Protein AF-A0A9D6PTG3-F1 (afdb_monomer_lite)

Secondary structure (DSSP, 8-state):
-------TT----GGGTTS---HHHHHHHHHSSS--HHHHHHHHHHHHHS-HHHHTTT--HHHHHHHGGG----HHHHHHHHHHHHHHHHHTT-

Radius of gyration: 15.21 Å; chains: 1; bounding box: 31×46×32 Å

Structure (mmCIF, N/CA/C/O backbone):
data_AF-A0A9D6PTG3-F1
#
_entry.id   AF-A0A9D6PTG3-F1
#
loop_
_atom_site.group_PDB
_atom_site.id
_atom_site.type_symbol
_atom_site.label_atom_id
_atom_site.label_alt_id
_atom_site.label_comp_id
_atom_site.label_asym_id
_atom_site.label_entity_id
_atom_site.label_seq_id
_atom_site.pdbx_PDB_ins_code
_atom_site.Cartn_x
_atom_site.Cartn_y
_atom_site.Cartn_z
_atom_site.occupancy
_atom_site.B_iso_or_equiv
_atom_site.auth_seq_id
_atom_site.auth_comp_id
_atom_site.auth_asym_id
_atom_site.auth_atom_id
_atom_site.pdbx_PDB_model_num
ATOM 1 N N . MET A 1 1 ? 16.233 -28.019 16.169 1.00 37.22 1 MET A N 1
ATOM 2 C CA . MET A 1 1 ? 15.659 -26.670 16.324 1.00 37.22 1 MET A CA 1
ATOM 3 C C . MET A 1 1 ? 14.173 -26.798 16.099 1.00 37.22 1 MET A C 1
ATOM 5 O O . MET A 1 1 ? 13.764 -27.263 15.043 1.00 37.22 1 MET A O 1
ATOM 9 N N . GLU A 1 2 ? 13.443 -26.554 17.180 1.00 37.53 2 GLU A N 1
ATOM 10 C CA . GLU A 1 2 ? 12.053 -26.912 17.433 1.00 37.53 2 GLU A CA 1
ATOM 11 C C . GLU A 1 2 ? 11.108 -26.535 16.286 1.00 37.53 2 GLU A C 1
ATOM 13 O O . GLU A 1 2 ? 11.025 -25.382 15.867 1.00 37.53 2 GLU A O 1
ATOM 18 N N . SER A 1 3 ? 10.365 -27.532 15.813 1.00 48.56 3 SER A N 1
ATOM 19 C CA . SER A 1 3 ? 9.153 -27.342 15.030 1.00 48.56 3 SER A CA 1
ATOM 20 C C . SER A 1 3 ? 8.113 -26.668 15.930 1.00 48.56 3 SER A C 1
ATOM 22 O O . SER A 1 3 ? 7.482 -27.326 16.760 1.00 48.56 3 SER A O 1
ATOM 24 N N . LEU A 1 4 ? 7.957 -25.350 15.793 1.00 50.31 4 LEU A N 1
ATOM 25 C CA . LEU A 1 4 ? 6.809 -24.631 16.339 1.00 50.31 4 LEU A CA 1
ATOM 26 C C . LEU A 1 4 ? 5.589 -25.019 15.507 1.00 50.31 4 LEU A C 1
ATOM 28 O O . LEU A 1 4 ? 5.335 -24.517 14.415 1.00 50.31 4 LEU A O 1
ATOM 32 N N . LYS A 1 5 ? 4.888 -26.020 16.030 1.00 46.53 5 LYS A N 1
ATOM 33 C CA . LYS A 1 5 ? 3.576 -26.471 15.588 1.00 46.53 5 LYS A CA 1
ATOM 34 C C . LYS A 1 5 ? 2.644 -25.263 15.516 1.00 46.53 5 LYS A C 1
ATOM 36 O O . LYS A 1 5 ? 2.503 -24.554 16.507 1.00 46.53 5 LYS A O 1
ATOM 41 N N . SER A 1 6 ? 2.006 -25.079 14.359 1.00 45.28 6 SER A N 1
ATOM 42 C CA . SER A 1 6 ? 0.932 -24.111 14.146 1.00 45.28 6 SER A CA 1
ATOM 43 C C . SER A 1 6 ? -0.050 -24.127 15.310 1.00 45.28 6 SER A C 1
ATOM 45 O O . SER A 1 6 ? -0.743 -25.124 15.540 1.00 45.28 6 SER A O 1
ATOM 47 N N . GLU A 1 7 ? -0.145 -23.002 16.010 1.00 46.53 7 GLU A N 1
ATOM 48 C CA . GLU A 1 7 ? -1.322 -22.721 16.808 1.00 46.53 7 GLU A CA 1
ATOM 49 C C . GLU A 1 7 ? -2.525 -22.617 15.867 1.00 46.53 7 GLU A C 1
ATOM 51 O O . GLU A 1 7 ? -2.472 -22.048 14.774 1.00 46.53 7 GLU A O 1
ATOM 56 N N . LYS A 1 8 ? -3.618 -23.256 16.271 1.00 43.78 8 LYS A N 1
ATOM 57 C CA . LYS A 1 8 ? -4.867 -23.312 15.520 1.00 43.78 8 LYS A CA 1
ATOM 58 C C . LYS A 1 8 ? -5.355 -21.896 15.180 1.00 43.78 8 LYS A C 1
ATOM 60 O O . LYS A 1 8 ? -5.747 -21.153 16.070 1.00 43.78 8 LYS A O 1
ATOM 65 N N . GLY A 1 9 ? -5.439 -21.593 13.883 1.00 52.25 9 GLY A N 1
ATOM 66 C CA . GLY A 1 9 ? -6.363 -20.588 13.351 1.00 52.25 9 GLY A CA 1
ATOM 67 C C . GLY A 1 9 ? -5.822 -19.176 13.133 1.00 52.25 9 GLY A C 1
ATOM 68 O O . GLY A 1 9 ? -6.614 -18.237 13.157 1.00 52.25 9 GLY A O 1
ATOM 69 N N . VAL A 1 10 ? -4.527 -18.985 12.874 1.00 58.22 10 VAL A N 1
ATOM 70 C CA . VAL A 1 10 ? -4.088 -17.719 12.267 1.00 58.22 10 VAL A CA 1
ATOM 71 C C . VAL A 1 10 ? -4.635 -17.685 10.837 1.00 58.22 10 VAL A C 1
ATOM 73 O O . VAL A 1 10 ? -4.168 -18.426 9.974 1.00 58.22 10 VAL A O 1
ATOM 76 N N . HIS A 1 11 ? -5.670 -16.876 10.588 1.00 73.00 11 HIS A N 1
ATOM 77 C CA . HIS A 1 11 ? -6.166 -16.621 9.236 1.00 73.00 11 HIS A CA 1
ATOM 78 C C . HIS A 1 11 ? -5.071 -15.877 8.464 1.00 73.00 11 HIS A C 1
ATOM 80 O O . HIS A 1 11 ? -4.970 -14.653 8.524 1.00 73.00 11 HIS A O 1
ATOM 86 N N . ARG A 1 12 ? -4.187 -16.643 7.820 1.00 81.75 12 ARG A N 1
ATOM 87 C CA . ARG A 1 12 ? -3.081 -16.131 7.017 1.00 81.75 12 ARG A CA 1
ATOM 88 C C . ARG A 1 12 ? -3.643 -15.598 5.703 1.00 81.75 12 ARG A C 1
ATOM 90 O O . ARG A 1 12 ? -4.254 -16.373 4.960 1.00 81.75 12 ARG A O 1
ATOM 97 N N . PRO A 1 13 ? -3.424 -14.319 5.369 1.00 91.25 13 PRO A N 1
ATOM 98 C CA . PRO A 1 13 ? -3.861 -13.814 4.080 1.00 91.25 13 PRO A CA 1
ATOM 99 C C . PRO A 1 13 ? -3.121 -14.518 2.943 1.00 91.25 13 PRO A C 1
ATOM 101 O O . PRO A 1 13 ? -1.913 -14.749 3.011 1.00 91.25 13 PRO A O 1
ATOM 104 N N . TYR A 1 14 ? -3.837 -14.848 1.868 1.00 92.81 14 TYR A N 1
ATOM 105 C CA . TYR A 1 14 ? -3.296 -15.632 0.749 1.00 92.81 14 TYR A CA 1
ATOM 106 C C . TYR A 1 14 ? -2.068 -14.984 0.084 1.00 92.81 14 TYR A C 1
ATOM 108 O O . TYR A 1 14 ? -1.231 -15.684 -0.480 1.00 92.81 14 TYR A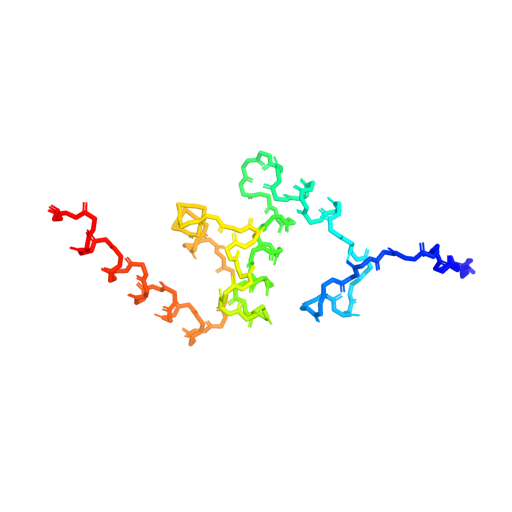 O 1
ATOM 116 N N . PHE A 1 15 ? -1.931 -13.657 0.158 1.00 92.62 15 PHE A N 1
ATOM 117 C CA . PHE A 1 15 ? -0.804 -12.906 -0.405 1.00 92.62 15 PHE A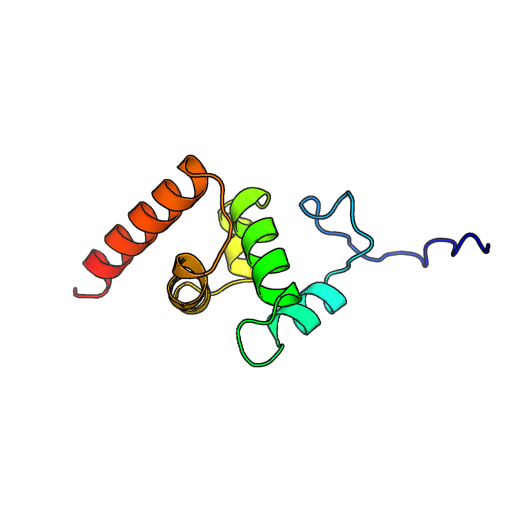 CA 1
ATOM 118 C C . PHE A 1 15 ? 0.489 -12.993 0.442 1.00 92.62 15 PHE A C 1
ATOM 120 O O . PHE A 1 15 ? 1.537 -12.476 0.037 1.00 92.62 15 PHE A O 1
ATOM 127 N N . LEU A 1 16 ? 0.432 -13.673 1.593 1.00 93.38 16 LEU A N 1
ATOM 128 C CA . LEU A 1 16 ? 1.546 -13.945 2.512 1.00 93.38 16 LEU A CA 1
ATOM 129 C C . LEU A 1 16 ? 1.772 -15.450 2.723 1.00 93.38 16 LEU A C 1
ATOM 131 O O . LEU A 1 16 ? 2.253 -15.862 3.770 1.00 93.38 16 LEU A O 1
ATOM 135 N N . TRP A 1 17 ? 1.425 -16.292 1.748 1.00 88.31 17 TRP A N 1
ATOM 136 C CA . TRP A 1 17 ? 1.515 -17.756 1.855 1.00 88.31 17 TRP A CA 1
ATOM 137 C C . TRP A 1 17 ? 2.897 -18.290 2.287 1.00 88.31 17 TRP A C 1
ATOM 139 O O . TRP A 1 17 ? 2.970 -19.328 2.945 1.00 88.31 17 TRP A O 1
ATOM 149 N N . ASP A 1 18 ? 3.966 -17.572 1.944 1.00 90.38 18 ASP A N 1
ATOM 150 C CA . ASP A 1 18 ? 5.379 -17.860 2.213 1.00 90.38 18 ASP A CA 1
ATOM 151 C C . ASP A 1 18 ? 5.911 -17.271 3.531 1.00 90.38 18 ASP A C 1
ATOM 153 O O . ASP A 1 18 ? 7.067 -17.509 3.879 1.00 90.38 18 ASP A O 1
ATOM 157 N N . TYR A 1 19 ? 5.085 -16.536 4.279 1.00 89.69 19 TYR A N 1
ATOM 158 C CA . TYR A 1 19 ? 5.454 -15.935 5.559 1.00 89.69 19 TYR A CA 1
ATOM 159 C C . TYR A 1 19 ? 4.517 -16.393 6.672 1.00 89.69 19 TYR A C 1
ATOM 161 O O . TYR A 1 19 ? 3.323 -16.611 6.465 1.00 89.69 19 TYR A O 1
ATOM 169 N N . ASP A 1 20 ? 5.053 -16.500 7.884 1.00 89.06 20 ASP A N 1
ATOM 170 C CA . ASP A 1 20 ? 4.248 -16.768 9.074 1.00 89.06 20 ASP A CA 1
ATOM 171 C C . ASP A 1 20 ? 3.747 -15.455 9.688 1.00 89.06 20 ASP A C 1
ATOM 173 O O . ASP A 1 20 ? 4.195 -15.034 10.748 1.00 89.06 20 ASP A O 1
ATOM 177 N N . LEU A 1 21 ? 2.882 -14.758 8.943 1.00 91.12 21 LEU A N 1
ATOM 178 C CA . LEU A 1 21 ? 2.252 -13.502 9.355 1.00 91.12 21 LEU A CA 1
ATOM 179 C C . LEU A 1 21 ? 0.729 -13.633 9.300 1.00 91.12 21 LEU A C 1
ATOM 181 O O . LEU A 1 21 ? 0.158 -14.009 8.272 1.00 91.12 21 LEU A O 1
ATOM 185 N N . GLY A 1 22 ? 0.075 -13.303 10.407 1.00 91.50 22 GLY A N 1
ATOM 186 C CA . GLY A 1 22 ? -1.372 -13.211 10.528 1.00 91.50 22 GLY A CA 1
ATOM 187 C C . GLY A 1 22 ? -1.903 -11.785 10.436 1.00 91.50 22 GLY A C 1
ATOM 188 O O . GLY A 1 22 ? -1.165 -10.807 10.365 1.00 91.50 22 GLY A O 1
ATOM 189 N N . GLU A 1 23 ? -3.228 -11.661 10.511 1.00 91.56 23 GLU A N 1
ATOM 190 C CA . GLU A 1 23 ? -3.933 -10.369 10.522 1.00 91.56 23 GLU A CA 1
ATOM 191 C C . GLU A 1 23 ? -3.449 -9.401 11.614 1.00 91.56 23 GLU A C 1
ATOM 193 O O . GLU A 1 23 ? -3.385 -8.192 11.388 1.00 91.56 23 GLU A O 1
ATOM 198 N N . ARG A 1 24 ? -3.106 -9.910 12.806 1.00 91.81 24 ARG A N 1
ATOM 199 C CA . ARG A 1 24 ? -2.579 -9.070 13.896 1.00 91.81 24 ARG A CA 1
ATOM 200 C C . ARG A 1 24 ? -1.210 -8.500 13.546 1.00 91.81 24 ARG A C 1
ATOM 202 O O . ARG A 1 24 ? -1.050 -7.286 13.610 1.00 91.81 24 ARG A O 1
ATOM 209 N N . ASP A 1 25 ? -0.288 -9.343 13.090 1.00 94.12 25 ASP A N 1
ATOM 210 C CA . ASP A 1 25 ? 1.073 -8.926 12.735 1.00 94.12 25 ASP A CA 1
ATOM 211 C C . ASP A 1 25 ? 1.056 -7.883 11.613 1.00 94.12 25 ASP A C 1
ATOM 213 O O . ASP A 1 25 ? 1.786 -6.896 11.647 1.00 94.12 25 ASP A O 1
ATOM 217 N N . ILE A 1 26 ? 0.169 -8.059 10.629 1.00 95.00 26 ILE A N 1
ATOM 218 C CA . ILE A 1 26 ? -0.010 -7.102 9.533 1.00 95.00 26 ILE A CA 1
ATOM 219 C C . ILE A 1 26 ? -0.442 -5.740 10.074 1.00 95.00 26 ILE A C 1
ATOM 221 O O . ILE A 1 26 ? 0.166 -4.726 9.731 1.00 95.00 26 ILE A O 1
ATOM 225 N N . LYS A 1 27 ? -1.466 -5.706 10.935 1.00 94.25 27 LYS A N 1
ATOM 226 C CA . LYS A 1 27 ? -1.951 -4.459 11.543 1.00 94.25 27 LYS A CA 1
ATOM 227 C C . LYS A 1 27 ? -0.872 -3.794 12.390 1.00 94.25 27 LYS A C 1
ATOM 229 O O . LYS A 1 27 ? -0.688 -2.585 12.280 1.00 94.25 27 LYS A O 1
ATOM 234 N N . GLU A 1 28 ? -0.131 -4.571 13.172 1.00 95.25 28 GLU A N 1
ATOM 235 C CA . GLU A 1 28 ? 0.979 -4.073 13.985 1.00 95.25 28 GLU A CA 1
ATOM 236 C C . GLU A 1 28 ? 2.078 -3.455 13.112 1.00 95.25 28 GLU A C 1
ATOM 238 O O . GLU A 1 28 ? 2.443 -2.297 13.321 1.00 95.25 28 GLU A O 1
ATOM 243 N N . ILE A 1 29 ? 2.532 -4.153 12.065 1.00 95.69 29 ILE A N 1
ATOM 244 C CA . ILE A 1 29 ? 3.563 -3.649 11.144 1.00 95.69 29 ILE A CA 1
ATOM 245 C C . ILE A 1 29 ? 3.098 -2.372 10.430 1.00 95.69 29 ILE A C 1
ATOM 247 O O . ILE A 1 29 ? 3.873 -1.424 10.289 1.00 95.69 29 ILE A O 1
ATOM 251 N N . LEU A 1 30 ? 1.843 -2.318 9.976 1.00 95.94 30 LEU A N 1
ATOM 252 C CA . LEU A 1 30 ? 1.298 -1.134 9.303 1.00 95.94 30 LEU A CA 1
ATOM 253 C C . LEU A 1 30 ? 1.084 0.044 10.267 1.00 95.94 30 LEU A C 1
ATOM 255 O O . LEU A 1 30 ? 1.172 1.199 9.839 1.00 95.94 30 LEU A O 1
ATOM 259 N N . SER A 1 31 ? 0.875 -0.230 11.557 1.00 94.50 31 SER A N 1
ATOM 260 C CA . SER A 1 31 ? 0.748 0.786 12.610 1.00 94.50 31 SER A CA 1
ATOM 261 C C . SER A 1 31 ? 2.079 1.402 13.050 1.00 94.50 31 SER A C 1
ATOM 263 O O . SER A 1 31 ? 2.070 2.426 13.733 1.00 94.50 31 SER A O 1
ATOM 265 N N . LEU A 1 32 ? 3.218 0.824 12.642 1.00 92.69 32 LEU A N 1
ATOM 266 C CA . LEU A 1 32 ? 4.532 1.362 12.983 1.00 92.69 32 LEU A CA 1
ATOM 267 C C . LEU A 1 32 ? 4.672 2.828 12.526 1.00 92.69 32 LEU A C 1
ATOM 269 O O . LEU A 1 32 ? 4.226 3.171 11.417 1.00 92.69 32 LEU A O 1
ATOM 273 N N . PRO A 1 33 ? 5.310 3.678 13.353 1.00 82.94 33 PRO A N 1
ATOM 274 C CA . PRO A 1 33 ? 5.632 5.043 12.972 1.00 82.94 33 PRO A CA 1
ATOM 275 C C . PRO A 1 33 ? 6.647 5.041 11.828 1.00 82.94 33 PRO A C 1
ATOM 277 O O . PRO A 1 33 ? 7.474 4.130 11.716 1.00 82.94 33 PRO A O 1
ATOM 280 N N . ASP A 1 34 ? 6.567 6.076 10.993 1.00 85.56 34 ASP A N 1
ATOM 281 C CA . ASP A 1 34 ? 7.367 6.254 9.783 1.00 85.56 34 ASP A CA 1
ATOM 282 C C . ASP A 1 34 ? 7.291 5.074 8.794 1.00 85.56 34 ASP A C 1
ATOM 284 O O . ASP A 1 34 ? 6.730 4.002 9.034 1.00 85.56 34 ASP A O 1
ATOM 288 N N . LEU A 1 35 ? 7.874 5.255 7.612 1.00 88.69 35 LEU A N 1
ATOM 289 C CA . LEU A 1 35 ? 8.040 4.171 6.651 1.00 88.69 35 LEU A CA 1
ATOM 290 C C . LEU A 1 35 ? 9.224 3.297 7.079 1.00 88.69 35 LEU A C 1
ATOM 292 O O . LEU A 1 35 ? 10.335 3.439 6.573 1.00 88.69 35 LEU A O 1
ATOM 296 N N . SER A 1 36 ? 9.018 2.381 8.024 1.00 93.81 36 SER A N 1
ATOM 297 C CA . SER A 1 36 ? 10.048 1.402 8.398 1.00 93.81 36 SER A CA 1
ATOM 298 C C . SER A 1 36 ? 10.361 0.439 7.238 1.00 93.81 36 SER A C 1
ATOM 300 O O . SER A 1 36 ? 9.601 0.311 6.274 1.00 93.81 36 SER A O 1
ATOM 302 N N . VAL A 1 37 ? 11.497 -0.270 7.303 1.00 93.62 37 VAL A N 1
ATOM 303 C CA . VAL A 1 37 ? 11.848 -1.291 6.291 1.00 93.62 37 VAL A CA 1
ATOM 304 C C . VAL A 1 37 ? 10.770 -2.377 6.209 1.00 93.62 37 VAL A C 1
ATOM 306 O O . VAL A 1 37 ? 10.371 -2.750 5.109 1.00 93.62 37 VAL A O 1
ATOM 309 N N . GLN A 1 38 ? 10.264 -2.827 7.359 1.00 93.94 38 GLN A N 1
ATOM 310 C CA . GLN A 1 38 ? 9.220 -3.850 7.456 1.00 93.94 38 GLN A CA 1
ATOM 311 C C . GLN A 1 38 ? 7.889 -3.347 6.892 1.00 93.94 38 GLN A C 1
ATOM 313 O O . GLN A 1 38 ? 7.265 -4.039 6.090 1.00 93.94 38 GLN A O 1
ATOM 318 N N . LYS A 1 39 ? 7.496 -2.113 7.230 1.00 96.44 39 LYS A N 1
ATOM 319 C CA . LYS A 1 39 ? 6.269 -1.493 6.720 1.00 96.44 39 LYS A CA 1
ATOM 320 C C . LYS A 1 39 ? 6.320 -1.306 5.208 1.00 96.44 39 LYS A C 1
ATOM 322 O O . LYS A 1 39 ? 5.404 -1.739 4.518 1.00 96.44 39 LYS A O 1
ATOM 327 N N . ARG A 1 40 ? 7.422 -0.776 4.660 1.00 96.75 40 ARG A N 1
ATOM 328 C CA . ARG A 1 40 ? 7.609 -0.670 3.200 1.00 96.75 40 ARG A CA 1
ATOM 329 C C . ARG A 1 40 ? 7.565 -2.026 2.510 1.00 96.75 40 ARG A C 1
ATOM 331 O O . ARG A 1 40 ? 6.944 -2.153 1.460 1.00 96.75 40 ARG A O 1
ATOM 338 N N . TRP A 1 41 ? 8.231 -3.030 3.075 1.00 95.75 41 TRP A N 1
ATOM 339 C CA . TRP A 1 41 ? 8.206 -4.381 2.525 1.00 95.75 41 TRP A CA 1
ATOM 340 C C . TRP A 1 41 ? 6.777 -4.941 2.490 1.00 95.75 41 TRP A C 1
ATOM 342 O O . TRP A 1 41 ? 6.341 -5.426 1.445 1.00 95.75 41 TRP A O 1
ATOM 352 N N . LEU A 1 42 ? 6.022 -4.799 3.582 1.00 97.25 42 LEU A N 1
ATOM 353 C CA . LEU A 1 42 ? 4.653 -5.299 3.674 1.00 97.25 42 LEU A CA 1
ATOM 354 C C . LEU A 1 42 ? 3.708 -4.545 2.733 1.00 97.25 42 LEU A C 1
ATOM 356 O O . LEU A 1 42 ? 2.933 -5.171 2.014 1.00 97.25 42 LEU A O 1
ATOM 360 N N . MET A 1 43 ? 3.826 -3.218 2.653 1.00 98.06 43 MET A N 1
ATOM 361 C CA . MET A 1 43 ? 3.086 -2.410 1.681 1.00 98.06 43 MET A CA 1
ATOM 362 C C . MET A 1 43 ? 3.401 -2.849 0.250 1.00 98.06 43 MET A C 1
ATOM 364 O O . MET A 1 43 ? 2.488 -3.089 -0.533 1.00 98.06 43 MET A O 1
ATOM 368 N N . ALA A 1 44 ? 4.678 -3.039 -0.095 1.00 97.75 44 ALA A N 1
ATOM 369 C CA . ALA A 1 44 ? 5.062 -3.527 -1.416 1.00 97.75 44 ALA A CA 1
ATOM 370 C C . ALA A 1 44 ? 4.479 -4.919 -1.711 1.00 97.75 44 ALA A C 1
ATOM 372 O O . ALA A 1 44 ? 4.049 -5.178 -2.838 1.00 97.75 44 ALA A O 1
ATOM 373 N N . ARG A 1 45 ? 4.415 -5.799 -0.703 1.00 96.88 45 ARG A N 1
ATOM 374 C CA . ARG A 1 45 ? 3.803 -7.126 -0.813 1.00 96.88 45 ARG A CA 1
ATOM 375 C C . ARG A 1 45 ? 2.306 -7.028 -1.095 1.00 96.88 45 ARG A C 1
ATOM 377 O O . ARG A 1 45 ? 1.858 -7.621 -2.072 1.00 96.88 45 ARG A O 1
ATOM 384 N N . ILE A 1 46 ? 1.572 -6.235 -0.313 1.00 97.56 46 ILE A N 1
ATOM 385 C CA . ILE A 1 46 ? 0.131 -5.997 -0.492 1.00 97.56 46 ILE A CA 1
ATOM 386 C C . ILE A 1 46 ? -0.140 -5.450 -1.899 1.00 97.56 46 ILE A C 1
ATOM 388 O O . ILE A 1 46 ? -0.906 -6.046 -2.648 1.00 97.56 46 ILE A O 1
ATOM 392 N N . LEU A 1 47 ? 0.561 -4.389 -2.311 1.00 97.81 47 LEU A N 1
ATOM 393 C CA . LEU A 1 47 ? 0.351 -3.736 -3.612 1.00 97.81 47 LEU A CA 1
ATOM 394 C C . LEU A 1 47 ? 0.711 -4.606 -4.827 1.00 97.81 47 LEU A C 1
ATOM 396 O O . LEU A 1 47 ? 0.299 -4.287 -5.945 1.00 97.81 47 LEU A O 1
ATOM 400 N N . THR A 1 48 ? 1.500 -5.665 -4.627 1.00 97.31 48 THR A N 1
ATOM 401 C CA . THR A 1 48 ? 1.940 -6.576 -5.694 1.00 97.31 48 THR A CA 1
ATOM 402 C C . THR A 1 48 ? 1.109 -7.858 -5.748 1.00 97.31 48 THR A C 1
ATOM 404 O O . THR A 1 48 ? 0.885 -8.379 -6.837 1.00 97.31 48 THR A O 1
ATOM 407 N N . GLN A 1 49 ? 0.700 -8.394 -4.594 1.00 96.88 49 GLN A N 1
ATOM 408 C CA . GLN A 1 49 ? 0.176 -9.761 -4.473 1.00 96.88 49 GLN A CA 1
ATOM 409 C C . GLN A 1 49 ? -1.298 -9.823 -4.050 1.00 96.88 49 GLN A C 1
ATOM 411 O O . GLN A 1 49 ? -1.957 -10.825 -4.328 1.00 96.88 49 GLN A O 1
ATOM 416 N N . ALA A 1 50 ? -1.828 -8.791 -3.386 1.00 96.62 50 ALA A N 1
ATOM 417 C CA . ALA A 1 50 ? -3.243 -8.754 -3.038 1.00 96.62 50 ALA A CA 1
ATOM 418 C C . ALA A 1 50 ? -4.097 -8.381 -4.261 1.00 96.62 50 ALA A C 1
ATOM 420 O O . ALA A 1 50 ? -3.678 -7.644 -5.160 1.00 96.62 50 ALA A O 1
ATOM 421 N N . ARG A 1 51 ? -5.331 -8.885 -4.289 1.00 95.44 51 ARG A N 1
ATOM 422 C CA . ARG A 1 51 ? -6.383 -8.419 -5.192 1.00 95.44 51 ARG A CA 1
ATOM 423 C C . ARG A 1 51 ? -6.673 -6.962 -4.876 1.00 95.44 51 ARG A C 1
ATOM 425 O O . ARG A 1 51 ? -6.570 -6.533 -3.732 1.00 95.44 51 ARG A O 1
ATOM 432 N N . PHE A 1 52 ? -7.068 -6.222 -5.905 1.00 92.94 52 PHE A N 1
ATOM 433 C CA . PHE A 1 52 ? -7.274 -4.782 -5.808 1.00 92.94 52 PHE A CA 1
ATOM 434 C C . PHE A 1 52 ? -8.235 -4.389 -4.676 1.00 92.94 52 PHE A C 1
ATOM 436 O O . PHE A 1 52 ? -7.895 -3.516 -3.887 1.00 92.94 52 PHE A O 1
ATOM 443 N N . ASP A 1 53 ? -9.371 -5.077 -4.553 1.00 93.81 53 ASP A N 1
ATOM 444 C CA . ASP A 1 53 ? -10.372 -4.775 -3.522 1.00 93.81 53 ASP A CA 1
ATOM 445 C C . ASP A 1 53 ? -9.862 -5.071 -2.101 1.00 93.81 53 ASP A C 1
ATOM 447 O O . ASP A 1 53 ? -10.196 -4.357 -1.157 1.00 93.81 53 ASP A O 1
ATOM 451 N N . ASP A 1 54 ? -8.985 -6.069 -1.951 1.00 95.88 54 ASP A N 1
ATOM 452 C CA . ASP A 1 54 ? -8.421 -6.460 -0.656 1.00 95.88 54 ASP A CA 1
ATOM 453 C C . ASP A 1 54 ? -7.374 -5.454 -0.154 1.00 95.88 54 ASP A C 1
ATOM 455 O O . ASP A 1 54 ? -7.162 -5.345 1.053 1.00 95.88 54 ASP A O 1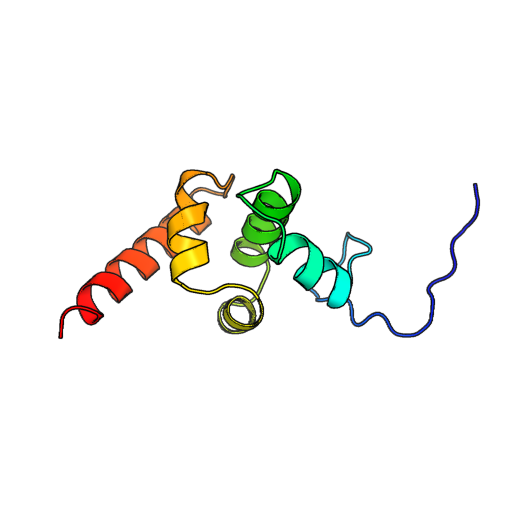
ATOM 459 N N . V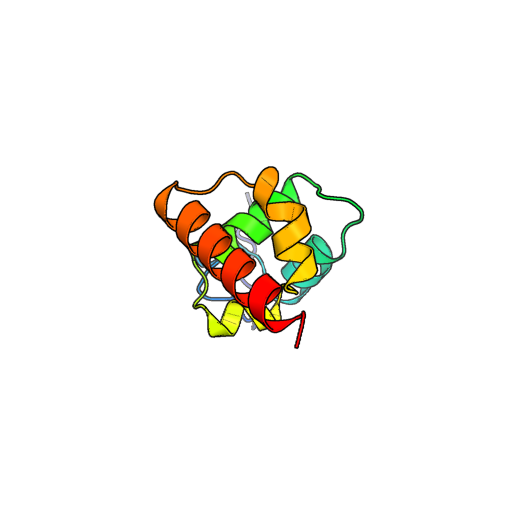AL A 1 55 ? -6.733 -4.683 -1.046 1.00 96.88 55 VAL A N 1
ATOM 460 C CA . VAL A 1 55 ? -5.743 -3.658 -0.660 1.00 96.88 55 VAL A CA 1
ATOM 461 C C . VAL A 1 55 ? -6.343 -2.666 0.334 1.00 96.88 55 VAL A C 1
ATOM 463 O O . VAL A 1 55 ? -5.690 -2.299 1.311 1.00 96.88 55 VAL A O 1
ATOM 466 N N . TRP A 1 56 ? -7.604 -2.292 0.125 1.00 95.44 56 TRP A N 1
ATOM 467 C CA . TRP A 1 56 ? -8.320 -1.311 0.941 1.00 95.44 56 TRP A CA 1
ATOM 468 C C . TRP A 1 56 ? -8.661 -1.809 2.345 1.00 95.44 56 TRP A C 1
ATOM 470 O O . TRP A 1 56 ? -8.981 -1.006 3.216 1.00 95.44 56 TRP A O 1
ATOM 480 N N . SER A 1 57 ? -8.542 -3.116 2.595 1.00 95.44 57 SER A N 1
ATOM 481 C CA . SER A 1 57 ? -8.654 -3.669 3.950 1.00 95.44 57 SER A CA 1
ATOM 482 C C . SER A 1 57 ? -7.421 -3.367 4.812 1.00 95.44 57 SER A C 1
ATOM 484 O O . SER A 1 57 ? -7.486 -3.490 6.034 1.00 95.44 57 SER A O 1
ATOM 486 N N . TYR A 1 58 ? -6.305 -2.968 4.191 1.00 96.38 58 TYR A N 1
ATOM 487 C CA . TYR A 1 58 ? -5.021 -2.766 4.866 1.00 96.38 58 TYR A CA 1
ATOM 488 C C . TYR A 1 58 ? -4.453 -1.359 4.691 1.00 96.38 58 TYR A C 1
ATOM 490 O O . TYR A 1 58 ? -3.828 -0.844 5.614 1.00 96.38 58 TYR A O 1
ATOM 498 N N . LEU A 1 59 ? -4.627 -0.755 3.514 1.00 96.75 59 LEU A N 1
ATOM 499 C CA . LEU A 1 59 ? -3.994 0.505 3.142 1.00 96.75 59 LEU A CA 1
ATOM 500 C C . LEU A 1 59 ? -5.034 1.545 2.738 1.00 96.75 59 LEU A C 1
ATOM 502 O O . LEU A 1 59 ? -5.989 1.244 2.024 1.00 96.75 59 LEU A O 1
ATOM 506 N N . THR A 1 60 ? -4.802 2.791 3.136 1.00 94.81 60 THR A N 1
ATOM 507 C CA . THR A 1 60 ? -5.547 3.941 2.621 1.00 94.81 60 THR A CA 1
ATOM 508 C C . THR A 1 60 ? -4.878 4.510 1.374 1.00 94.81 60 THR A C 1
ATOM 510 O O . THR A 1 60 ? -3.686 4.307 1.126 1.00 94.81 60 THR A O 1
ATOM 513 N N . LEU A 1 61 ? -5.641 5.279 0.596 1.00 94.50 61 LEU A N 1
ATOM 514 C CA . LEU A 1 61 ? -5.121 5.982 -0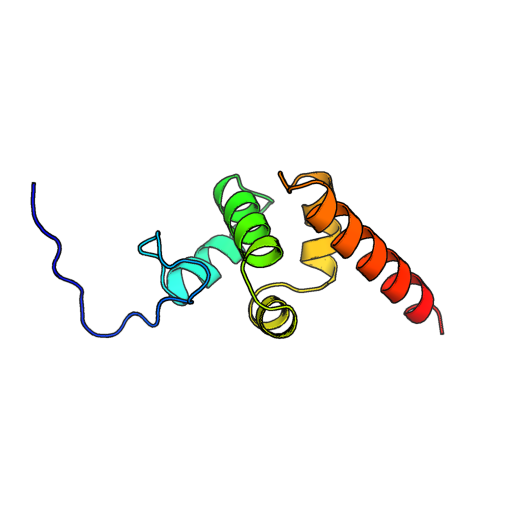.573 1.00 94.50 61 LEU A CA 1
ATOM 515 C C . LEU A 1 61 ? -3.925 6.886 -0.225 1.00 94.50 61 LEU A C 1
ATOM 517 O O . LEU A 1 61 ? -2.912 6.863 -0.924 1.00 94.50 61 LEU A O 1
ATOM 521 N N . ASP A 1 62 ? -4.018 7.628 0.881 1.00 93.38 62 ASP A N 1
ATOM 522 C CA . ASP A 1 62 ? -2.963 8.539 1.335 1.00 93.38 62 ASP A CA 1
ATOM 523 C C . ASP A 1 62 ? -1.692 7.790 1.739 1.00 93.38 62 ASP A C 1
ATOM 525 O O . ASP A 1 62 ? -0.598 8.190 1.347 1.00 93.38 62 ASP A O 1
ATOM 529 N N . GLN A 1 63 ? -1.828 6.655 2.435 1.00 95.00 63 GLN A N 1
ATOM 530 C CA . GLN A 1 63 ? -0.688 5.802 2.775 1.00 95.00 63 GLN A CA 1
ATOM 531 C C . GLN A 1 63 ? 0.018 5.288 1.518 1.00 95.00 63 GLN A C 1
ATOM 533 O O . GLN A 1 63 ? 1.247 5.261 1.459 1.00 95.00 63 GLN A O 1
ATOM 538 N N . ILE A 1 64 ? -0.745 4.887 0.494 1.00 96.12 64 ILE A N 1
ATOM 539 C CA . ILE A 1 64 ? -0.173 4.461 -0.786 1.00 96.12 64 ILE A CA 1
ATOM 540 C C . ILE A 1 64 ? 0.547 5.638 -1.446 1.00 96.12 64 ILE A C 1
ATOM 542 O O . ILE A 1 64 ? 1.696 5.473 -1.851 1.00 96.12 64 ILE A O 1
ATOM 546 N N . ARG A 1 65 ? -0.080 6.821 -1.512 1.00 95.25 65 ARG A N 1
ATOM 547 C CA . ARG A 1 65 ? 0.510 8.033 -2.105 1.00 95.25 65 ARG A CA 1
ATOM 548 C C . ARG A 1 65 ? 1.837 8.404 -1.439 1.00 95.25 65 ARG A C 1
ATOM 550 O O . ARG A 1 65 ? 2.819 8.643 -2.138 1.00 95.25 65 ARG A O 1
ATOM 557 N N . GLU A 1 66 ? 1.876 8.408 -0.110 1.00 94.25 66 GLU A N 1
ATOM 558 C CA . GLU A 1 66 ? 3.070 8.725 0.678 1.00 94.25 66 GLU A CA 1
ATOM 559 C C . GLU A 1 66 ? 4.183 7.686 0.473 1.00 94.25 66 GLU A C 1
ATOM 561 O O . GLU A 1 66 ? 5.349 8.032 0.275 1.00 94.25 66 GLU A O 1
ATOM 566 N N . ALA A 1 67 ? 3.839 6.396 0.488 1.00 95.88 67 ALA A N 1
ATOM 567 C CA . ALA A 1 67 ? 4.836 5.336 0.446 1.00 95.88 67 ALA A CA 1
ATOM 568 C C . ALA A 1 67 ? 5.390 5.068 -0.955 1.00 95.88 67 ALA A C 1
ATOM 570 O O . ALA A 1 67 ? 6.577 4.744 -1.076 1.00 95.88 67 ALA A O 1
ATOM 571 N N . LEU A 1 68 ? 4.566 5.181 -2.006 1.00 96.25 68 LEU A N 1
ATOM 572 C CA . LEU A 1 68 ? 4.868 4.721 -3.369 1.00 96.25 68 LEU A CA 1
ATOM 573 C C . LEU A 1 68 ? 6.229 5.193 -3.925 1.00 96.25 68 LEU A C 1
ATOM 575 O O . LEU A 1 68 ? 6.918 4.371 -4.550 1.00 96.25 68 LEU A O 1
ATOM 579 N N . PRO A 1 69 ? 6.690 6.441 -3.694 1.00 95.50 69 PRO A N 1
ATOM 580 C CA . PRO A 1 69 ? 8.015 6.884 -4.137 1.00 95.50 69 PRO A CA 1
ATOM 581 C C . PRO A 1 69 ? 9.169 6.066 -3.537 1.00 95.50 69 PRO A C 1
ATOM 583 O O . PRO A 1 69 ? 10.191 5.868 -4.187 1.00 95.50 69 PRO A O 1
ATOM 586 N N . SER A 1 70 ? 8.995 5.539 -2.322 1.00 95.00 70 SER A N 1
ATOM 587 C CA . SER A 1 70 ? 10.024 4.801 -1.576 1.00 95.00 70 SER A CA 1
ATOM 588 C C . SER A 1 70 ? 9.946 3.274 -1.720 1.00 95.00 70 SER A C 1
ATOM 590 O O . SER A 1 70 ? 10.876 2.565 -1.325 1.00 95.00 70 SER A O 1
ATOM 592 N N . LEU A 1 71 ? 8.847 2.739 -2.267 1.00 96.75 71 LEU A N 1
ATOM 593 C CA . LEU A 1 71 ? 8.646 1.294 -2.384 1.00 96.75 71 LEU A CA 1
ATOM 594 C C . LEU A 1 71 ? 9.484 0.684 -3.512 1.00 96.75 71 LEU A C 1
ATOM 596 O O . LEU A 1 71 ? 9.564 1.199 -4.626 1.00 96.75 71 LEU A O 1
ATOM 600 N N . ARG A 1 72 ? 10.056 -0.493 -3.263 1.00 94.25 72 ARG A N 1
ATOM 601 C CA . ARG A 1 72 ? 10.666 -1.302 -4.324 1.00 94.25 72 ARG A CA 1
ATOM 602 C C . ARG A 1 72 ? 9.580 -2.158 -4.967 1.00 94.25 72 ARG A C 1
ATOM 604 O O . ARG A 1 72 ? 9.170 -3.159 -4.391 1.00 94.25 72 ARG A O 1
ATOM 611 N N . LEU A 1 73 ? 9.111 -1.739 -6.141 1.00 96.88 73 LEU A N 1
ATOM 612 C CA . LEU A 1 73 ? 8.047 -2.401 -6.897 1.00 96.88 73 LEU A CA 1
ATOM 613 C C . LEU A 1 73 ? 8.523 -2.756 -8.311 1.00 96.88 73 LEU A C 1
ATOM 615 O O . LEU A 1 73 ? 9.296 -1.987 -8.892 1.00 96.88 73 LEU A O 1
ATOM 619 N N . PRO A 1 74 ? 8.022 -3.855 -8.904 1.00 97.19 74 PRO A N 1
ATOM 620 C CA . PRO A 1 74 ? 8.132 -4.082 -10.341 1.00 97.19 74 PRO A CA 1
ATOM 621 C C . PRO A 1 74 ? 7.568 -2.894 -11.136 1.00 97.19 74 PRO A C 1
ATOM 623 O O . PRO A 1 74 ? 6.576 -2.279 -10.735 1.00 97.19 74 PRO A O 1
ATOM 626 N N . SER A 1 75 ? 8.182 -2.565 -12.275 1.00 96.25 75 SER A N 1
ATOM 627 C CA . SER A 1 75 ? 7.863 -1.351 -13.048 1.00 96.25 75 SER A CA 1
ATOM 628 C C . SER A 1 75 ? 6.409 -1.293 -13.528 1.00 96.25 75 SER A C 1
ATOM 630 O O . SER A 1 75 ? 5.792 -0.229 -13.502 1.00 96.25 75 SER A O 1
ATOM 632 N N . ASN A 1 76 ? 5.838 -2.431 -13.922 1.00 97.06 76 ASN A N 1
ATOM 633 C CA . ASN A 1 76 ? 4.436 -2.553 -14.320 1.00 97.06 76 ASN A CA 1
ATOM 634 C C . ASN A 1 76 ? 3.474 -2.286 -13.149 1.00 97.06 76 ASN A C 1
ATOM 636 O O . ASN A 1 76 ? 2.475 -1.591 -13.326 1.00 97.06 76 ASN A O 1
ATOM 640 N N . ILE A 1 77 ? 3.789 -2.793 -11.954 1.00 97.25 77 ILE A N 1
ATOM 641 C CA . ILE A 1 77 ? 2.986 -2.579 -10.743 1.00 97.25 77 ILE A CA 1
ATOM 642 C C . ILE A 1 77 ? 3.060 -1.117 -10.314 1.00 97.25 77 ILE A C 1
ATOM 644 O O . ILE A 1 77 ? 2.024 -0.496 -10.089 1.00 97.25 77 ILE A O 1
ATOM 648 N N . ARG A 1 78 ? 4.268 -0.540 -10.285 1.00 97.56 78 ARG A N 1
ATOM 649 C CA . ARG A 1 78 ? 4.477 0.886 -10.007 1.00 97.56 78 ARG A CA 1
ATOM 650 C C . ARG A 1 78 ? 3.630 1.765 -10.930 1.00 97.56 78 ARG A C 1
ATOM 652 O O . ARG A 1 78 ? 2.834 2.555 -10.436 1.00 97.56 78 ARG A O 1
ATOM 659 N N . ARG A 1 79 ? 3.735 1.570 -12.249 1.00 97.31 79 ARG A N 1
ATOM 660 C CA . ARG A 1 79 ? 2.980 2.354 -13.242 1.00 97.31 79 ARG A CA 1
ATOM 661 C C . ARG A 1 79 ? 1.468 2.243 -13.067 1.00 97.31 79 ARG A C 1
ATOM 663 O O . ARG A 1 79 ? 0.765 3.230 -13.251 1.00 97.31 79 ARG A O 1
ATOM 670 N N . ARG A 1 80 ? 0.958 1.058 -12.714 1.00 96.50 80 ARG A N 1
ATOM 671 C CA . ARG A 1 80 ? -0.474 0.857 -12.454 1.00 96.50 80 ARG A CA 1
ATOM 672 C C . ARG A 1 80 ? -0.953 1.702 -11.274 1.00 96.50 80 ARG A C 1
ATOM 674 O O . ARG A 1 80 ? -2.005 2.325 -11.374 1.00 96.50 80 ARG A O 1
ATOM 681 N N . TRP A 1 81 ? -0.185 1.737 -10.187 1.00 97.06 81 TRP A N 1
ATOM 682 C CA . TRP A 1 81 ? -0.517 2.541 -9.009 1.00 97.06 81 TRP A CA 1
ATOM 683 C C . TRP A 1 81 ? -0.340 4.040 -9.252 1.00 97.06 81 TRP A C 1
ATOM 685 O O . TRP A 1 81 ? -1.209 4.807 -8.857 1.00 97.06 81 TRP A O 1
ATOM 695 N N . GLU A 1 82 ? 0.710 4.458 -9.962 1.00 96.44 82 GLU A N 1
ATOM 696 C CA . GLU A 1 82 ? 0.894 5.857 -10.384 1.00 96.44 82 GLU A CA 1
ATOM 697 C C . GLU A 1 82 ? -0.284 6.339 -11.240 1.00 96.44 82 GLU A C 1
ATOM 699 O O . GLU A 1 82 ? -0.832 7.412 -10.998 1.00 96.44 82 GLU A O 1
ATOM 704 N N . TYR A 1 83 ? -0.727 5.518 -12.197 1.00 95.31 83 TYR A N 1
ATOM 705 C CA . TYR A 1 83 ? -1.900 5.819 -13.013 1.00 95.31 83 TYR A CA 1
ATOM 706 C C . TYR A 1 83 ? -3.180 5.915 -12.172 1.00 95.31 83 TYR A C 1
ATOM 708 O O . TYR A 1 83 ? -3.956 6.852 -12.345 1.00 95.31 83 TYR A O 1
ATOM 716 N N . ALA A 1 84 ? -3.402 4.971 -11.251 1.00 93.31 84 ALA A N 1
ATOM 717 C CA . ALA A 1 84 ? -4.574 4.984 -10.380 1.00 93.31 84 ALA A CA 1
ATOM 718 C C . ALA A 1 84 ? -4.611 6.242 -9.491 1.00 93.31 84 ALA A C 1
ATOM 720 O O . ALA A 1 84 ? -5.630 6.929 -9.457 1.00 93.31 84 ALA A O 1
ATOM 721 N N . LEU A 1 85 ? -3.484 6.595 -8.857 1.00 93.81 85 LEU A N 1
ATOM 722 C CA . LEU A 1 85 ? -3.333 7.820 -8.061 1.00 93.81 85 LEU A CA 1
ATOM 723 C C . LEU A 1 85 ? -3.638 9.076 -8.877 1.00 93.81 85 LEU A C 1
ATOM 725 O O . LEU A 1 85 ? -4.463 9.882 -8.458 1.00 93.81 85 LEU A O 1
ATOM 729 N N . ALA A 1 86 ? -3.070 9.191 -10.079 1.00 93.00 86 ALA A N 1
ATOM 730 C CA . ALA A 1 86 ? -3.323 10.333 -10.954 1.00 93.00 86 ALA A CA 1
ATOM 731 C C . ALA A 1 86 ? -4.808 10.480 -11.333 1.00 93.00 86 ALA A C 1
ATOM 733 O O . ALA A 1 86 ? -5.295 11.595 -11.505 1.00 93.00 86 ALA A O 1
ATOM 734 N N . ARG A 1 87 ? -5.544 9.368 -11.467 1.00 91.88 87 ARG A N 1
ATOM 735 C CA . ARG A 1 87 ? -6.986 9.386 -11.756 1.00 91.88 87 ARG A CA 1
ATOM 736 C C . ARG A 1 87 ? -7.814 9.783 -10.539 1.00 91.88 87 ARG A C 1
ATOM 738 O O . ARG A 1 87 ? -8.792 10.503 -10.704 1.00 91.88 87 ARG A O 1
ATOM 745 N N . TRP A 1 88 ? -7.436 9.352 -9.341 1.00 88.00 88 TRP A N 1
ATOM 746 C CA . TRP A 1 88 ? -8.130 9.764 -8.121 1.00 88.00 88 TRP A CA 1
ATOM 747 C C . TRP A 1 88 ? -7.908 11.239 -7.791 1.00 88.00 88 TRP A C 1
ATOM 749 O O . TRP A 1 88 ? -8.866 11.909 -7.420 1.00 88.00 88 TRP A O 1
ATOM 759 N N . ASP A 1 89 ? -6.704 11.770 -8.011 1.00 83.44 89 ASP A N 1
ATOM 760 C CA . ASP A 1 89 ? -6.426 13.196 -7.796 1.00 83.44 89 ASP A CA 1
ATOM 761 C C . ASP A 1 89 ? -7.280 14.091 -8.723 1.00 83.44 89 ASP A C 1
ATOM 763 O O . ASP A 1 89 ? -7.739 15.155 -8.313 1.00 83.44 89 ASP A O 1
ATOM 767 N N . GLN A 1 90 ? -7.578 13.632 -9.947 1.00 78.69 90 GLN A N 1
ATOM 768 C CA . GLN A 1 90 ? -8.465 14.343 -10.882 1.00 78.69 90 GLN A CA 1
ATOM 769 C C . GLN A 1 90 ? -9.925 14.405 -10.408 1.00 78.69 90 GLN A C 1
ATOM 771 O O . GLN A 1 90 ? -10.607 15.371 -10.720 1.00 78.69 90 GLN A O 1
ATOM 776 N N . HIS A 1 91 ? -10.399 13.402 -9.663 1.00 67.25 91 HIS A N 1
ATOM 777 C CA . HIS A 1 91 ? -11.776 13.342 -9.154 1.00 67.25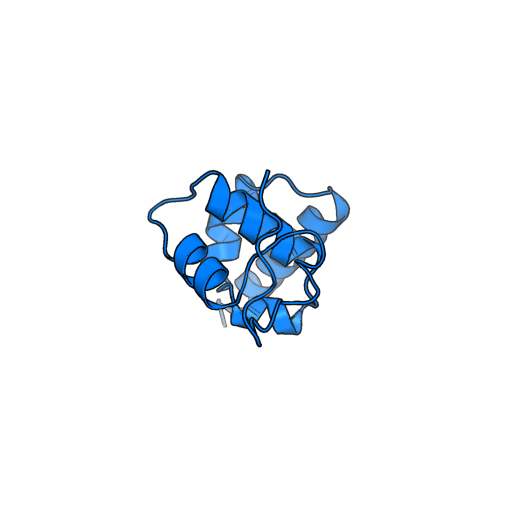 91 HIS A CA 1
ATOM 778 C C . HIS A 1 91 ? -11.940 13.923 -7.742 1.00 67.25 91 HIS A C 1
ATOM 780 O O . HIS A 1 91 ? -13.063 14.139 -7.309 1.00 67.25 91 HIS A O 1
ATOM 786 N N . ALA A 1 92 ? -10.849 14.187 -7.020 1.00 62.28 92 ALA A N 1
ATOM 787 C CA . ALA A 1 92 ? -10.889 14.845 -5.711 1.00 62.28 92 ALA A CA 1
ATOM 788 C C . ALA A 1 92 ? -11.102 16.373 -5.798 1.00 62.28 92 ALA A C 1
ATOM 790 O O . ALA A 1 92 ? -11.169 17.035 -4.765 1.00 62.28 92 ALA A O 1
ATOM 791 N N . THR A 1 93 ? -11.155 16.926 -7.017 1.00 55.19 93 THR A N 1
ATOM 792 C CA . THR A 1 93 ? -11.263 18.372 -7.288 1.00 55.19 93 THR A CA 1
ATOM 793 C C . THR A 1 93 ? -12.655 18.785 -7.810 1.00 55.19 93 THR A C 1
ATOM 795 O O . THR A 1 93 ? -12.858 19.964 -8.091 1.00 55.19 93 THR A O 1
ATOM 798 N N . ASP A 1 94 ? -13.602 17.844 -7.914 1.00 41.69 94 ASP A N 1
ATOM 799 C CA . ASP A 1 94 ? -15.028 18.094 -8.213 1.00 41.69 94 ASP A CA 1
ATOM 800 C C . ASP A 1 94 ? -15.866 18.110 -6.920 1.00 41.69 94 ASP A C 1
ATOM 802 O O . ASP A 1 94 ? -16.851 18.883 -6.860 1.00 41.69 94 ASP A O 1
#

pLDDT: mean 87.07, std 16.59, range [37.22, 98.06]

Sequence (94 aa):
MESLKSEKGVHRPYFLWDYDLGERDIKEILSLPDLSVQKRWLMARILTQARFDDVWSYLTLDQIREALPSLRLPSNIRRRWEYALARWDQHATD

Foldseek 3Di:
DDDPPDDPDQPCPPLQPVDPDGPVNLQVLCPDPDCDPSNLVSLQSCLARPDPVCSVVRDDLVRCVVNLVPHDHDPVSSVVNVVVNVVVVVVVVD